Protein AF-A0AA51R8J5-F1 (afdb_monomer_lite)

Foldseek 3Di:
DADADEAEDPDDDDDPVCPPVCVVLVVVVVCLVCVCVVDVGHYFKYKYQQWDDDPDPPDDVPPPDDPVRRVVSSVVSVVVVVVNVWDQDPVHNRMIMHGSVVVVVVVVVVVVVVVVD

Secondary structure (DSSP, 8-state):
-PPPEEEE-------GGGTTTTHHHHHHHHHHHHHHHH-SS-EEEEEE------S-SS--TTTTS-HHHHHHHHHHHHHHHHHTT-EE-SS-TT-EEEEHHHHHHHHHHHHHHHHT-

Radius of gyration: 16.41 Å; chains: 1; bounding box: 41×46×40 Å

Structure (mmCIF, N/CA/C/O backbone):
data_AF-A0AA51R8J5-F1
#
_entry.id   AF-A0AA51R8J5-F1
#
loop_
_atom_site.group_PDB
_atom_site.id
_atom_site.type_symbol
_atom_site.label_atom_id
_atom_site.label_alt_id
_atom_site.label_comp_id
_atom_site.label_asym_id
_atom_site.label_entity_id
_atom_site.label_seq_id
_atom_site.pdbx_PDB_ins_code
_atom_site.Cartn_x
_atom_site.Cartn_y
_atom_site.Cartn_z
_atom_site.occupancy
_atom_site.B_iso_or_equiv
_atom_site.auth_seq_id
_atom_site.auth_comp_id
_atom_site.auth_asym_id
_atom_site.auth_atom_id
_atom_site.pdbx_PDB_model_num
ATOM 1 N N . MET A 1 1 ? -18.768 -6.193 23.169 1.00 44.59 1 MET A N 1
ATOM 2 C CA . MET A 1 1 ? -17.634 -5.602 22.426 1.00 44.59 1 MET A CA 1
ATOM 3 C C . MET A 1 1 ? -17.999 -5.615 20.953 1.00 44.59 1 MET A C 1
ATOM 5 O O . MET A 1 1 ? -18.377 -6.676 20.472 1.00 44.59 1 MET A O 1
ATOM 9 N N . ARG A 1 2 ? -17.979 -4.474 20.251 1.00 56.91 2 ARG A N 1
ATOM 10 C CA . ARG A 1 2 ? -18.066 -4.500 18.782 1.00 56.91 2 ARG A CA 1
ATOM 11 C C . ARG A 1 2 ? -16.739 -5.057 18.272 1.00 56.91 2 ARG A C 1
ATOM 13 O O . ARG A 1 2 ? -15.696 -4.556 18.675 1.00 56.91 2 ARG A O 1
ATOM 20 N N . CYS A 1 3 ? -16.784 -6.118 17.473 1.00 57.75 3 CYS A N 1
ATOM 21 C CA . CYS A 1 3 ? -15.591 -6.642 16.821 1.00 57.75 3 CYS A CA 1
ATOM 22 C C . CYS A 1 3 ? -15.136 -5.615 15.773 1.00 57.75 3 CYS A C 1
ATOM 24 O O . CYS A 1 3 ? -15.963 -5.086 15.025 1.00 57.75 3 CYS A O 1
ATOM 26 N N . GLU A 1 4 ? -13.853 -5.278 15.774 1.00 72.62 4 GLU A N 1
ATOM 27 C CA . GLU A 1 4 ? -13.238 -4.417 14.768 1.00 72.62 4 GLU A CA 1
ATOM 28 C C . GLU A 1 4 ? -12.468 -5.318 13.812 1.00 72.62 4 GLU A C 1
ATOM 30 O O . GLU A 1 4 ? -11.614 -6.095 14.238 1.00 72.62 4 GLU A O 1
ATOM 35 N N . ASN A 1 5 ? -12.798 -5.242 12.529 1.00 80.75 5 ASN A N 1
ATOM 36 C CA . ASN A 1 5 ? -12.163 -6.063 11.512 1.00 80.75 5 ASN A CA 1
ATOM 37 C C . ASN A 1 5 ? -10.925 -5.365 10.949 1.00 80.75 5 ASN A C 1
ATOM 39 O O . ASN A 1 5 ? -10.849 -4.131 10.888 1.00 80.75 5 ASN A O 1
ATOM 43 N N . ILE A 1 6 ? -9.973 -6.185 10.512 1.00 84.50 6 ILE A N 1
ATOM 44 C CA . ILE A 1 6 ? -8.759 -5.761 9.822 1.00 84.50 6 ILE A CA 1
ATOM 45 C C . ILE A 1 6 ? -8.818 -6.316 8.407 1.00 84.50 6 ILE A C 1
ATOM 47 O O . ILE A 1 6 ? -9.120 -7.491 8.211 1.00 84.50 6 ILE A O 1
ATOM 51 N N . TYR A 1 7 ? -8.537 -5.457 7.438 1.00 87.19 7 TYR A N 1
ATOM 52 C CA . TYR A 1 7 ? -8.464 -5.803 6.028 1.00 87.19 7 TYR A CA 1
ATOM 53 C C . TYR A 1 7 ? -7.012 -5.827 5.596 1.00 87.19 7 TYR A C 1
ATOM 55 O O . TYR A 1 7 ? -6.247 -4.960 6.002 1.00 87.19 7 TYR A O 1
ATOM 63 N N . HIS A 1 8 ? -6.628 -6.804 4.782 1.00 88.69 8 HIS A N 1
ATOM 64 C CA . HIS A 1 8 ? -5.305 -6.827 4.175 1.00 88.69 8 HIS A CA 1
ATOM 65 C C . HIS A 1 8 ? -5.426 -6.412 2.711 1.00 88.69 8 HIS A C 1
ATOM 67 O O . HIS A 1 8 ? -6.131 -7.068 1.943 1.00 88.69 8 HIS A O 1
ATOM 73 N N . LEU A 1 9 ? -4.768 -5.316 2.335 1.00 87.25 9 LEU A N 1
ATOM 74 C CA . LEU A 1 9 ? -4.601 -4.949 0.937 1.00 87.25 9 LEU A CA 1
ATOM 75 C C . LEU A 1 9 ? -3.431 -5.760 0.389 1.00 87.25 9 LEU A C 1
ATOM 77 O O . LEU A 1 9 ? -2.278 -5.506 0.736 1.00 87.25 9 LEU A O 1
ATOM 81 N N . ASP A 1 10 ? -3.751 -6.739 -0.449 1.00 86.00 10 ASP A N 1
ATOM 82 C CA . ASP A 1 10 ? -2.765 -7.587 -1.104 1.00 86.00 10 ASP A CA 1
ATOM 83 C C . ASP A 1 10 ? -2.698 -7.300 -2.607 1.00 86.00 10 ASP A C 1
ATOM 85 O O . ASP A 1 10 ? -3.691 -6.902 -3.219 1.00 86.00 10 ASP A O 1
ATOM 89 N N . ARG A 1 11 ? -1.516 -7.511 -3.189 1.00 82.69 11 ARG A N 1
ATOM 90 C CA . ARG A 1 11 ? -1.247 -7.428 -4.632 1.00 82.69 11 ARG A CA 1
ATOM 91 C C . ARG A 1 11 ? -1.762 -6.155 -5.329 1.00 82.69 11 ARG A C 1
ATOM 93 O O . ARG A 1 11 ? -2.397 -6.211 -6.381 1.00 82.69 11 ARG A O 1
ATOM 100 N N . PHE A 1 12 ? -1.460 -4.979 -4.778 1.00 85.44 12 PHE A N 1
ATOM 101 C CA . PHE A 1 12 ? -1.804 -3.704 -5.414 1.00 85.44 12 PHE A CA 1
ATOM 102 C C . PHE A 1 12 ? -0.752 -3.275 -6.451 1.00 85.44 12 PHE A C 1
ATOM 104 O O . PHE A 1 12 ? 0.279 -2.693 -6.108 1.00 85.44 12 PHE A O 1
ATOM 111 N N . PHE A 1 13 ? -1.014 -3.566 -7.729 1.00 86.31 13 PHE A N 1
ATOM 112 C CA . PHE A 1 13 ? -0.131 -3.214 -8.842 1.00 86.31 13 PHE A CA 1
ATOM 113 C C . PHE A 1 13 ? -0.688 -2.037 -9.645 1.00 86.31 13 PHE A C 1
ATOM 115 O O . PHE A 1 13 ? -1.854 -2.021 -10.034 1.00 86.31 13 PHE A O 1
ATOM 122 N N . ILE A 1 14 ? 0.174 -1.064 -9.940 1.00 85.50 14 ILE A N 1
ATOM 123 C CA . ILE A 1 14 ? -0.120 0.017 -10.882 1.00 85.50 14 ILE A CA 1
ATOM 124 C C . ILE A 1 14 ? 0.822 -0.142 -12.068 1.00 85.50 14 ILE A C 1
ATOM 126 O O . ILE A 1 14 ? 2.049 -0.100 -11.897 1.00 85.50 14 ILE A O 1
ATOM 130 N N . TYR A 1 15 ? 0.247 -0.276 -13.259 1.00 86.25 15 TYR A N 1
ATOM 131 C CA . TYR A 1 15 ? 0.989 -0.316 -14.513 1.00 86.25 15 TYR A CA 1
ATOM 132 C C . TYR A 1 15 ? 1.894 0.915 -14.674 1.00 86.25 15 TYR A C 1
ATOM 134 O O . TYR A 1 15 ? 1.461 2.025 -14.338 1.00 86.25 15 TYR A O 1
ATOM 142 N N . PRO A 1 16 ? 3.149 0.748 -15.140 1.00 87.06 16 PRO A N 1
ATOM 143 C CA . PRO A 1 16 ? 4.123 1.834 -15.246 1.00 87.06 16 PRO A CA 1
ATOM 144 C C . PRO A 1 16 ? 3.592 3.103 -15.921 1.00 87.06 16 PRO A C 1
ATOM 146 O O . PRO A 1 16 ? 3.831 4.198 -15.415 1.00 87.06 16 PRO A O 1
ATOM 149 N N . GLU A 1 17 ? 2.819 2.962 -16.994 1.00 91.38 17 GLU A N 1
ATOM 150 C CA . GLU A 1 17 ? 2.228 4.051 -17.775 1.00 91.38 17 GLU A CA 1
ATOM 151 C C . GLU A 1 17 ? 1.210 4.907 -17.003 1.00 91.38 17 GLU A C 1
ATOM 153 O O . GLU A 1 17 ? 0.974 6.055 -17.377 1.00 91.38 17 GLU A O 1
ATOM 158 N N . TYR A 1 18 ? 0.643 4.401 -15.903 1.00 89.00 18 TYR A N 1
ATOM 159 C CA . TYR A 1 18 ? -0.275 5.160 -15.046 1.00 89.00 18 TYR A CA 1
ATOM 160 C C . TYR A 1 18 ? 0.392 5.695 -13.773 1.00 89.00 18 TYR A C 1
ATOM 162 O O . TYR A 1 18 ? -0.243 6.415 -12.997 1.00 89.00 18 TYR A O 1
ATOM 170 N N . ARG A 1 19 ? 1.666 5.378 -13.513 1.00 85.69 19 ARG A N 1
ATOM 171 C CA . ARG A 1 19 ? 2.375 5.883 -12.326 1.00 85.69 19 ARG A CA 1
ATOM 172 C C . ARG A 1 19 ? 2.616 7.389 -12.451 1.00 85.69 19 ARG A C 1
ATOM 174 O O . ARG A 1 19 ? 2.781 7.926 -13.537 1.00 85.69 19 ARG A O 1
ATOM 181 N N . GLY A 1 20 ? 2.593 8.094 -11.320 1.00 82.44 20 GLY A N 1
ATOM 182 C CA . GLY A 1 20 ? 2.740 9.557 -11.288 1.00 82.44 20 GLY A CA 1
ATOM 183 C C . GLY A 1 20 ? 1.482 10.348 -11.678 1.00 82.44 20 GLY A C 1
ATOM 184 O O . GLY A 1 20 ? 1.447 11.553 -11.459 1.00 82.44 20 GLY A O 1
ATOM 185 N N . SER A 1 21 ? 0.420 9.692 -12.159 1.00 86.81 21 SER A N 1
ATOM 186 C CA . SER A 1 21 ? -0.866 10.338 -12.485 1.00 86.81 21 SER A CA 1
ATOM 187 C C . SER A 1 21 ? -1.791 10.559 -11.277 1.00 86.81 21 SER A C 1
ATOM 189 O O . SER A 1 21 ? -2.877 11.116 -11.410 1.00 86.81 21 SER A O 1
ATOM 191 N N . GLY A 1 22 ? -1.396 10.084 -10.090 1.00 84.81 22 GLY A N 1
ATOM 192 C CA . GLY A 1 22 ? -2.234 10.110 -8.887 1.00 84.81 22 GLY A CA 1
ATOM 193 C C . GLY A 1 22 ? -3.272 8.980 -8.796 1.00 84.81 22 GLY A C 1
ATOM 194 O O . GLY A 1 22 ? -4.011 8.930 -7.813 1.00 84.81 22 GLY A O 1
ATOM 195 N N . VAL A 1 23 ? -3.300 8.038 -9.750 1.00 86.12 23 VAL A N 1
ATOM 196 C CA . VAL A 1 23 ? -4.259 6.911 -9.779 1.00 86.12 23 VAL A CA 1
ATOM 197 C C . VAL A 1 23 ? -4.303 6.107 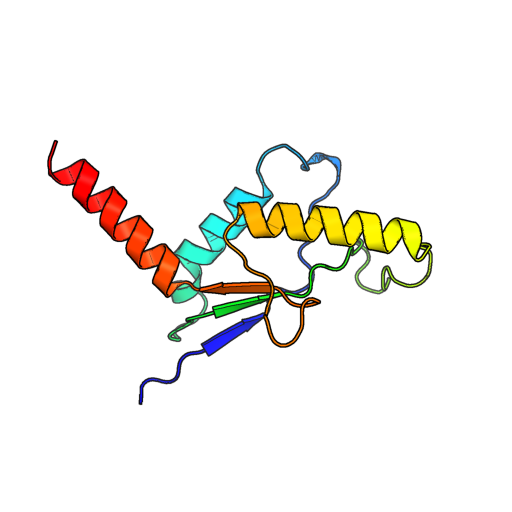-8.474 1.00 86.12 23 VAL A C 1
ATOM 199 O O . VAL A 1 23 ? -5.374 5.726 -8.013 1.00 86.12 23 VAL A O 1
ATOM 202 N N . GLY A 1 24 ? -3.159 5.918 -7.810 1.00 84.25 24 GLY A N 1
ATOM 203 C CA . GLY A 1 24 ? -3.091 5.180 -6.548 1.00 84.25 24 GLY A CA 1
ATOM 204 C C . GLY A 1 24 ? -3.929 5.802 -5.426 1.00 84.25 24 GLY A C 1
ATOM 205 O O . GLY A 1 24 ? -4.606 5.086 -4.692 1.00 84.25 24 GLY A O 1
ATOM 206 N N . ARG A 1 25 ? -3.957 7.140 -5.341 1.00 84.81 25 ARG A N 1
ATOM 207 C CA . ARG A 1 25 ? -4.807 7.858 -4.383 1.00 84.81 25 ARG A CA 1
ATOM 208 C C . ARG A 1 25 ? -6.284 7.692 -4.723 1.00 84.81 25 ARG A C 1
ATOM 210 O O . ARG A 1 25 ? -7.084 7.462 -3.827 1.00 84.81 25 ARG A O 1
ATOM 217 N N . GLN A 1 26 ? -6.634 7.776 -6.005 1.00 85.56 26 GLN A N 1
ATOM 218 C CA . GLN A 1 26 ? -8.018 7.627 -6.460 1.00 85.56 26 GLN A CA 1
ATOM 219 C C . GLN A 1 26 ? -8.576 6.234 -6.149 1.00 85.56 26 GLN A C 1
ATOM 221 O O . GLN A 1 26 ? -9.721 6.118 -5.705 1.00 85.56 26 GLN A O 1
ATOM 226 N N . VAL A 1 27 ? -7.769 5.183 -6.342 1.00 83.94 27 VAL A N 1
ATOM 227 C CA . VAL A 1 27 ? -8.164 3.810 -5.999 1.00 83.94 27 VAL A CA 1
ATOM 228 C C . VAL A 1 27 ? -8.385 3.675 -4.495 1.00 83.94 27 VAL A C 1
ATOM 230 O O . VAL A 1 27 ? -9.436 3.179 -4.092 1.00 83.94 27 VAL A O 1
ATOM 233 N N . LEU A 1 28 ? -7.457 4.165 -3.666 1.00 80.12 28 LEU A N 1
ATOM 234 C CA . LEU A 1 28 ? -7.615 4.084 -2.214 1.00 80.12 28 LEU A CA 1
ATOM 235 C C . LEU A 1 28 ? -8.819 4.898 -1.719 1.00 80.12 28 LEU A C 1
ATOM 237 O O . LEU A 1 28 ? -9.627 4.369 -0.965 1.00 80.12 28 LEU A O 1
ATOM 241 N N . ASP A 1 29 ? -9.003 6.133 -2.194 1.00 80.94 29 ASP A N 1
ATOM 242 C CA . ASP A 1 29 ? -10.157 6.969 -1.837 1.00 80.94 29 ASP A CA 1
ATOM 243 C C . ASP A 1 29 ? -11.481 6.278 -2.204 1.00 80.94 29 ASP A C 1
ATOM 245 O O . ASP A 1 29 ? -12.476 6.385 -1.481 1.00 80.94 29 ASP A O 1
ATOM 249 N N . THR A 1 30 ? -11.511 5.578 -3.342 1.00 81.31 30 THR A N 1
ATOM 250 C CA . THR A 1 30 ? -12.671 4.788 -3.769 1.00 81.31 30 THR A CA 1
ATOM 251 C C . THR A 1 30 ? -12.876 3.601 -2.841 1.00 81.31 30 THR A C 1
ATOM 253 O O . THR A 1 30 ? -13.997 3.365 -2.399 1.00 81.31 30 THR A O 1
ATOM 256 N N . PHE A 1 31 ? -11.811 2.883 -2.497 1.00 78.12 31 PHE A N 1
ATOM 257 C CA . PHE A 1 31 ? -11.877 1.760 -1.573 1.00 78.12 31 PHE A CA 1
ATOM 258 C C . PHE A 1 31 ? -12.393 2.201 -0.198 1.00 78.12 31 PHE A C 1
ATOM 260 O O . PHE A 1 31 ? -13.374 1.651 0.286 1.00 78.12 31 PHE A O 1
ATOM 267 N N . GLU A 1 32 ? -11.839 3.268 0.379 1.00 75.62 32 GLU A N 1
ATOM 268 C CA . GLU A 1 32 ? -12.277 3.832 1.661 1.00 75.62 32 GLU A CA 1
ATOM 269 C C . GLU A 1 32 ? -13.752 4.245 1.671 1.00 75.62 32 GLU A C 1
ATOM 271 O O . GLU A 1 32 ? -14.444 4.045 2.664 1.00 75.62 32 GLU A O 1
ATOM 276 N N . LYS A 1 33 ? -14.246 4.862 0.590 1.00 75.81 33 LYS A N 1
ATOM 277 C CA . LYS A 1 33 ? -15.643 5.326 0.509 1.00 75.81 33 LYS A CA 1
ATOM 278 C C . LYS A 1 33 ? -16.641 4.186 0.353 1.00 75.81 33 LYS A C 1
ATOM 280 O O . LYS A 1 33 ? -17.812 4.375 0.665 1.00 75.81 33 LYS A O 1
ATOM 285 N N . ASN A 1 34 ? -16.196 3.048 -0.171 1.00 74.81 34 ASN A N 1
ATOM 286 C CA . ASN A 1 34 ? -17.075 1.950 -0.554 1.00 74.81 34 ASN A CA 1
ATOM 287 C C . ASN A 1 34 ? -16.826 0.668 0.257 1.00 74.81 34 ASN A C 1
ATOM 289 O O . ASN A 1 34 ? -17.574 -0.289 0.087 1.00 74.81 34 ASN A O 1
ATOM 293 N N . ILE A 1 35 ? -15.835 0.631 1.156 1.00 72.88 35 ILE A N 1
ATOM 294 C CA . ILE A 1 35 ? -15.514 -0.557 1.966 1.00 72.88 35 ILE A CA 1
ATOM 295 C C . ILE A 1 35 ? -16.735 -1.069 2.739 1.00 72.88 35 ILE A C 1
ATOM 297 O O . ILE A 1 35 ? -17.012 -2.265 2.708 1.00 72.88 35 ILE A O 1
ATOM 301 N N . ASP A 1 36 ? -17.524 -0.161 3.316 1.00 67.31 36 ASP A N 1
ATOM 302 C CA . ASP A 1 36 ? -18.749 -0.493 4.054 1.00 67.31 36 ASP A CA 1
ATOM 303 C C . ASP A 1 36 ? -19.852 -1.070 3.145 1.00 67.31 36 ASP A C 1
ATOM 305 O O . ASP A 1 36 ? -20.735 -1.790 3.609 1.00 67.31 36 ASP A O 1
ATOM 309 N N . LEU A 1 37 ? -19.816 -0.766 1.840 1.00 68.25 37 LEU A N 1
ATOM 310 C CA . LEU A 1 37 ? -20.744 -1.321 0.847 1.00 68.25 37 LEU A CA 1
ATOM 311 C C . LEU A 1 37 ? -20.311 -2.714 0.388 1.00 68.25 37 LEU A C 1
ATOM 313 O O . LEU A 1 37 ? -21.155 -3.574 0.147 1.00 68.25 37 LEU A O 1
ATOM 317 N N . PHE A 1 38 ? -19.002 -2.939 0.257 1.00 64.75 38 PHE A N 1
ATOM 318 C CA . PHE A 1 38 ? -18.452 -4.241 -0.123 1.00 64.75 38 PHE A CA 1
ATOM 319 C C . PHE A 1 38 ? -18.509 -5.241 1.023 1.00 64.75 38 PHE A C 1
ATOM 321 O O . PHE A 1 38 ? -18.591 -6.450 0.801 1.00 64.75 38 PHE A O 1
ATOM 328 N N . VAL A 1 39 ? -18.463 -4.736 2.252 1.00 62.44 39 VAL A N 1
ATOM 329 C CA . VAL A 1 39 ? -18.356 -5.557 3.437 1.00 62.44 39 VAL A CA 1
ATOM 330 C C . VAL A 1 39 ? -19.264 -4.989 4.507 1.00 62.44 39 VAL A C 1
ATOM 332 O O . VAL A 1 39 ? -19.001 -3.936 5.073 1.00 62.44 39 VAL A O 1
ATOM 335 N N . ASN A 1 40 ? -20.315 -5.734 4.841 1.00 63.19 40 ASN A N 1
ATOM 336 C CA . ASN A 1 40 ? -21.253 -5.374 5.902 1.00 63.19 40 ASN A CA 1
ATOM 337 C C . ASN A 1 40 ? -20.634 -5.619 7.299 1.00 63.19 40 ASN A C 1
ATOM 339 O O . ASN A 1 40 ? -21.153 -6.388 8.106 1.00 63.19 40 ASN A O 1
ATOM 343 N N . ASN A 1 41 ? -19.457 -5.042 7.545 1.00 65.06 41 ASN A N 1
ATOM 344 C CA . ASN A 1 41 ? -18.609 -5.264 8.708 1.00 65.06 41 ASN A CA 1
ATOM 345 C C . ASN A 1 41 ? -17.919 -3.964 9.121 1.00 65.06 41 ASN A C 1
ATOM 347 O O . ASN A 1 41 ? -17.459 -3.190 8.295 1.00 65.06 41 ASN A O 1
ATOM 351 N N . ASN A 1 42 ? -17.760 -3.777 10.429 1.00 74.25 42 ASN A N 1
ATOM 352 C CA . ASN A 1 42 ? -17.039 -2.642 10.999 1.00 74.25 42 ASN A CA 1
ATOM 353 C C . ASN A 1 42 ? -15.519 -2.812 10.799 1.00 74.25 42 ASN A C 1
ATOM 355 O O . ASN A 1 42 ? -14.873 -3.494 11.601 1.00 74.25 42 ASN A O 1
ATOM 359 N N . VAL A 1 43 ? -14.959 -2.252 9.723 1.00 78.50 43 VAL A N 1
ATOM 360 C CA . VAL A 1 43 ? -13.515 -2.284 9.432 1.00 78.50 43 VAL A CA 1
ATOM 361 C C . VAL A 1 43 ? -12.834 -1.087 10.081 1.00 78.50 43 VAL A C 1
ATOM 363 O O . VAL A 1 43 ? -13.194 0.058 9.824 1.00 78.50 43 VAL A O 1
ATOM 366 N N . ARG A 1 44 ? -11.826 -1.344 10.918 1.00 85.00 44 ARG A N 1
ATOM 367 C CA . ARG A 1 44 ? -11.031 -0.278 11.544 1.00 85.00 44 ARG A CA 1
ATOM 368 C C . ARG A 1 44 ? -9.698 -0.063 10.851 1.00 85.00 44 ARG A C 1
ATOM 370 O O . ARG A 1 44 ? -9.266 1.076 10.710 1.00 85.00 44 ARG A O 1
ATOM 377 N N . TYR A 1 45 ? -9.044 -1.147 10.453 1.00 87.12 45 TYR A N 1
ATOM 378 C CA . TYR A 1 45 ? -7.679 -1.096 9.950 1.00 87.12 45 TYR A CA 1
ATOM 379 C C . TYR A 1 45 ? -7.574 -1.699 8.558 1.00 87.12 45 TYR A C 1
ATOM 381 O O . TYR A 1 45 ? -8.154 -2.752 8.294 1.00 87.12 45 TYR A O 1
ATOM 389 N N . ILE A 1 46 ? -6.764 -1.070 7.711 1.00 88.88 46 ILE A N 1
ATOM 390 C CA . ILE A 1 46 ? -6.242 -1.679 6.486 1.00 88.88 46 ILE A CA 1
ATOM 391 C C . ILE A 1 46 ? -4.749 -1.904 6.699 1.00 88.88 46 ILE A C 1
ATOM 393 O O . ILE A 1 46 ? -4.018 -0.945 6.906 1.00 88.88 46 ILE A O 1
ATOM 397 N N . GLY A 1 47 ? -4.298 -3.152 6.690 1.00 92.12 47 GLY A N 1
ATOM 398 C CA . GLY A 1 47 ? -2.891 -3.536 6.719 1.00 92.12 47 GLY A CA 1
ATOM 399 C C . GLY A 1 47 ? -2.373 -3.872 5.324 1.00 92.12 47 GLY A C 1
ATOM 400 O O . GLY A 1 47 ? -3.143 -4.304 4.469 1.00 92.12 47 GLY A O 1
ATOM 401 N N . LEU A 1 48 ? -1.074 -3.692 5.101 1.00 93.81 48 LEU A N 1
ATOM 402 C CA . LEU A 1 48 ? -0.394 -4.154 3.892 1.00 93.81 48 LEU A CA 1
ATOM 403 C C . LEU A 1 48 ? 1.075 -4.476 4.151 1.00 93.81 48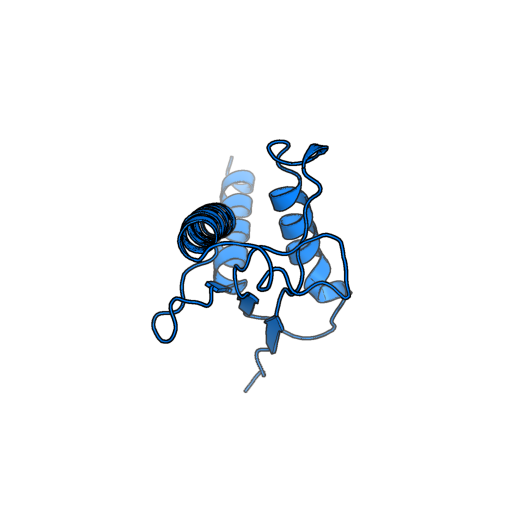 LEU A C 1
ATOM 405 O O . LEU A 1 48 ? 1.686 -3.971 5.099 1.00 93.81 48 LEU A O 1
ATOM 409 N N . PHE A 1 49 ? 1.636 -5.276 3.253 1.00 93.25 49 PHE A N 1
ATOM 410 C CA . PHE A 1 49 ? 3.062 -5.543 3.134 1.00 93.25 49 PHE A CA 1
ATOM 411 C C . PHE A 1 49 ? 3.573 -4.852 1.852 1.00 93.25 49 PHE A C 1
ATOM 413 O O . PHE A 1 49 ? 3.169 -5.244 0.758 1.00 93.25 49 PHE A O 1
ATOM 420 N N . PRO A 1 50 ? 4.387 -3.780 1.944 1.00 90.69 50 PRO A N 1
ATOM 421 C CA . PRO A 1 50 ? 4.772 -2.953 0.807 1.00 90.69 50 PRO A CA 1
ATOM 422 C C . PRO A 1 50 ? 5.932 -3.587 0.028 1.00 90.69 50 PRO A C 1
ATOM 424 O O . PRO A 1 50 ? 7.029 -3.028 -0.018 1.00 90.69 50 PRO A O 1
ATOM 427 N N . ASP A 1 51 ? 5.687 -4.749 -0.573 1.00 87.94 51 ASP A N 1
ATOM 428 C CA . ASP A 1 51 ? 6.649 -5.422 -1.449 1.00 87.94 51 ASP A CA 1
ATOM 429 C C . ASP A 1 51 ? 6.409 -5.052 -2.914 1.00 87.94 51 ASP A C 1
ATOM 431 O O . ASP A 1 51 ? 5.252 -4.906 -3.327 1.00 87.94 51 ASP A O 1
ATOM 435 N N . PRO A 1 52 ? 7.468 -4.878 -3.728 1.00 86.44 52 PRO A N 1
ATOM 436 C CA . PRO A 1 52 ? 7.294 -4.769 -5.164 1.00 86.44 52 PRO A CA 1
ATOM 437 C C . PRO A 1 52 ? 6.657 -6.050 -5.679 1.00 86.44 52 PRO A C 1
ATOM 439 O O . PRO A 1 52 ? 7.049 -7.139 -5.290 1.00 86.44 52 PRO A O 1
ATOM 442 N N . ILE A 1 53 ? 5.697 -5.913 -6.580 1.00 84.75 53 ILE A N 1
ATOM 443 C CA . ILE A 1 53 ? 5.059 -7.030 -7.273 1.00 84.75 53 ILE A CA 1
ATOM 444 C C . ILE A 1 53 ? 5.095 -6.767 -8.773 1.00 84.75 53 ILE A C 1
ATOM 446 O O . ILE A 1 53 ? 5.321 -5.633 -9.215 1.00 84.75 53 ILE A O 1
ATOM 450 N N . THR A 1 54 ? 4.849 -7.814 -9.548 1.00 79.94 54 THR A N 1
ATOM 451 C CA . THR A 1 54 ? 4.679 -7.711 -10.997 1.00 79.94 54 THR A CA 1
ATOM 452 C C . THR A 1 54 ? 3.214 -7.925 -11.371 1.00 79.94 54 THR A C 1
ATOM 454 O O . THR A 1 54 ? 2.390 -8.244 -10.514 1.00 79.94 54 THR A O 1
ATOM 457 N N . GLU A 1 55 ? 2.875 -7.701 -12.638 1.00 77.81 55 GLU A N 1
ATOM 458 C CA . GLU A 1 55 ? 1.543 -8.039 -13.154 1.00 77.81 55 GLU A CA 1
ATOM 459 C C . GLU A 1 55 ? 1.316 -9.552 -13.282 1.00 77.81 55 GLU A C 1
ATOM 461 O O . GLU A 1 55 ? 0.174 -9.997 -13.388 1.00 77.81 55 GLU A O 1
ATOM 466 N N . ASP A 1 56 ? 2.392 -10.339 -13.272 1.00 79.50 56 ASP A N 1
ATOM 467 C CA . ASP A 1 56 ? 2.318 -11.785 -13.365 1.00 79.50 56 ASP A CA 1
ATOM 468 C C . ASP A 1 56 ? 1.879 -12.364 -12.011 1.00 79.50 56 ASP A C 1
ATOM 470 O O . ASP A 1 56 ? 2.494 -12.147 -10.966 1.00 79.50 56 ASP A O 1
ATOM 474 N N . LEU A 1 57 ? 0.750 -13.074 -12.040 1.00 70.44 57 LEU A N 1
ATOM 475 C CA . LEU A 1 57 ? 0.094 -13.641 -10.865 1.00 70.44 57 LEU A CA 1
ATOM 476 C C . LEU A 1 57 ? 0.820 -14.869 -10.309 1.00 70.44 57 LEU A C 1
ATOM 478 O O . LEU A 1 57 ? 0.629 -15.180 -9.125 1.00 70.44 57 LEU A O 1
ATOM 482 N N . GLU A 1 58 ? 1.596 -15.555 -11.151 1.00 70.00 58 GLU A N 1
ATOM 483 C CA . GLU A 1 58 ? 2.404 -16.725 -10.799 1.00 70.00 58 GLU A CA 1
ATOM 484 C C . GLU A 1 58 ? 3.852 -16.342 -10.475 1.00 70.00 58 GLU A C 1
ATOM 486 O O . GLU A 1 58 ? 4.557 -17.106 -9.816 1.00 70.00 58 GLU A O 1
ATOM 491 N N . TYR A 1 59 ? 4.279 -15.142 -10.878 1.00 61.16 59 TYR A N 1
ATOM 492 C CA . TYR A 1 59 ? 5.609 -14.624 -10.594 1.00 61.16 59 TYR A CA 1
ATOM 493 C C . TYR A 1 59 ? 5.676 -13.942 -9.228 1.00 61.16 59 TYR A C 1
ATOM 495 O O . TYR A 1 59 ? 5.223 -12.808 -9.038 1.00 61.16 59 TYR A O 1
ATOM 503 N N . ASP A 1 60 ? 6.314 -14.620 -8.278 1.00 59.19 60 ASP A N 1
ATOM 504 C CA . ASP A 1 60 ? 6.775 -13.965 -7.064 1.00 59.19 60 ASP A CA 1
ATOM 505 C C . ASP A 1 60 ? 7.976 -13.080 -7.433 1.00 59.19 60 ASP A C 1
ATOM 507 O O . ASP A 1 60 ? 9.023 -13.556 -7.878 1.00 59.19 60 ASP A O 1
ATOM 511 N N . SER A 1 61 ? 7.822 -11.765 -7.281 1.00 56.25 61 SER A N 1
ATOM 512 C CA . SER A 1 61 ? 8.816 -10.737 -7.641 1.00 56.25 61 SER A CA 1
ATOM 513 C C . SER A 1 61 ? 10.176 -10.912 -6.948 1.00 56.25 61 SER A C 1
ATOM 515 O O . SER A 1 61 ? 11.140 -10.213 -7.272 1.00 56.25 61 SER A O 1
ATOM 517 N N . MET A 1 62 ? 10.247 -11.845 -5.999 1.00 55.75 62 MET A N 1
ATOM 518 C CA . MET A 1 62 ? 11.413 -12.228 -5.222 1.00 55.75 62 MET A CA 1
ATOM 519 C C . MET A 1 62 ? 12.533 -12.895 -6.036 1.00 55.75 62 MET A C 1
ATOM 521 O O . MET A 1 62 ? 13.669 -12.876 -5.568 1.00 55.75 62 MET A O 1
ATOM 525 N N . GLU A 1 63 ? 12.272 -13.487 -7.211 1.00 59.66 63 GLU A N 1
ATOM 526 C CA . GLU A 1 63 ? 13.275 -14.367 -7.846 1.00 59.66 63 GLU A CA 1
ATOM 527 C C . GLU A 1 63 ? 14.344 -13.666 -8.703 1.00 59.66 63 GLU A C 1
ATOM 529 O O . GLU A 1 63 ? 15.458 -14.178 -8.809 1.00 59.66 63 GLU A O 1
ATOM 534 N N . SER A 1 64 ? 14.057 -12.508 -9.310 1.00 66.94 64 SER A N 1
ATOM 535 C CA . SER A 1 64 ? 15.002 -11.838 -10.230 1.00 66.94 64 SER A CA 1
ATOM 536 C C . SER A 1 64 ? 15.620 -10.543 -9.709 1.00 66.94 64 SER A C 1
ATOM 538 O O . SER A 1 64 ? 16.613 -10.083 -10.273 1.00 66.94 64 SER A O 1
ATOM 540 N N . MET A 1 65 ? 15.057 -9.945 -8.657 1.00 80.38 65 MET A N 1
ATOM 541 C CA . MET A 1 65 ? 15.501 -8.650 -8.144 1.00 80.38 65 MET A CA 1
ATOM 542 C C . MET A 1 65 ? 16.623 -8.826 -7.120 1.00 80.38 65 MET A C 1
ATOM 544 O O . MET A 1 65 ? 16.507 -9.615 -6.180 1.00 80.38 65 MET A O 1
ATOM 548 N N . SER A 1 66 ? 17.704 -8.058 -7.255 1.00 87.25 66 SER A N 1
ATOM 549 C CA . SER A 1 66 ? 18.737 -8.035 -6.220 1.00 87.25 66 SER A CA 1
ATOM 550 C C . SER A 1 66 ? 18.183 -7.459 -4.911 1.00 87.25 66 SER A C 1
ATOM 552 O O . SER A 1 66 ? 17.231 -6.674 -4.888 1.00 87.25 66 SER A O 1
ATOM 554 N N . LYS A 1 67 ? 18.815 -7.805 -3.786 1.00 87.62 67 LYS A N 1
ATOM 555 C CA . LYS A 1 67 ? 18.426 -7.270 -2.474 1.00 87.62 67 LYS A CA 1
ATOM 556 C C . LYS A 1 67 ? 18.432 -5.735 -2.449 1.00 87.62 67 LYS A C 1
ATOM 558 O O . LYS A 1 67 ? 17.534 -5.129 -1.878 1.00 87.62 67 LYS A O 1
ATOM 563 N N . GLU A 1 68 ? 19.428 -5.119 -3.077 1.00 90.69 68 GLU A N 1
ATOM 564 C CA . GLU A 1 68 ? 19.594 -3.662 -3.114 1.00 90.69 68 GLU A CA 1
ATOM 565 C C . GLU A 1 68 ? 18.475 -2.978 -3.904 1.00 90.69 68 GLU A C 1
ATOM 567 O O . GLU A 1 68 ? 17.892 -1.999 -3.435 1.00 90.69 68 GLU A O 1
ATOM 572 N N . GLU A 1 69 ? 18.120 -3.520 -5.069 1.00 89.19 69 GLU A N 1
ATOM 573 C CA . GLU A 1 69 ? 16.986 -3.031 -5.859 1.00 89.19 69 GLU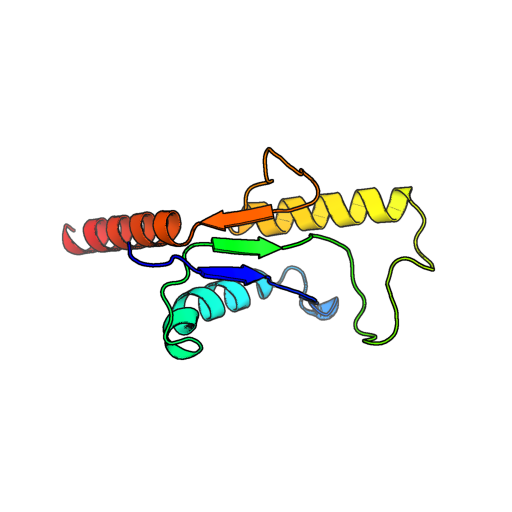 A CA 1
ATOM 574 C C . GLU A 1 69 ? 15.667 -3.177 -5.096 1.00 89.19 69 GLU A C 1
ATOM 576 O O . GLU A 1 69 ? 14.847 -2.254 -5.092 1.00 89.19 69 GLU A O 1
ATOM 581 N N . ARG A 1 70 ? 15.491 -4.297 -4.383 1.00 87.88 70 ARG A N 1
ATOM 582 C CA . ARG A 1 70 ? 14.308 -4.537 -3.554 1.00 87.88 70 ARG A CA 1
ATOM 583 C C . ARG A 1 70 ? 14.206 -3.537 -2.415 1.00 87.88 70 ARG A C 1
ATOM 585 O O . ARG A 1 70 ? 13.144 -2.952 -2.226 1.00 87.88 70 ARG A O 1
ATOM 592 N N . ASP A 1 71 ? 15.295 -3.283 -1.698 1.00 90.88 71 ASP A N 1
ATOM 593 C CA . ASP A 1 71 ? 15.315 -2.318 -0.596 1.00 90.88 71 ASP A CA 1
ATOM 594 C C . ASP A 1 71 ? 14.953 -0.899 -1.086 1.00 90.88 71 ASP A C 1
ATOM 596 O O . ASP A 1 71 ? 14.204 -0.174 -0.420 1.00 90.88 71 ASP A O 1
ATOM 600 N N . ILE A 1 72 ? 15.410 -0.514 -2.285 1.00 91.75 72 ILE A N 1
ATOM 601 C CA . ILE A 1 72 ? 15.032 0.753 -2.933 1.00 91.75 72 ILE A CA 1
ATOM 602 C C . ILE A 1 72 ? 13.536 0.769 -3.280 1.00 91.75 72 ILE A C 1
ATOM 604 O O . ILE A 1 72 ? 12.842 1.746 -2.980 1.00 91.75 72 ILE A O 1
ATOM 608 N N . ALA A 1 73 ? 13.021 -0.300 -3.888 1.00 89.81 73 ALA A N 1
ATOM 609 C CA . ALA A 1 73 ? 11.617 -0.399 -4.274 1.00 89.81 73 ALA A CA 1
ATOM 610 C C . ALA A 1 73 ? 10.679 -0.365 -3.056 1.00 89.81 73 ALA A C 1
ATOM 612 O O . ALA A 1 73 ? 9.730 0.422 -3.033 1.00 89.81 73 ALA A O 1
ATOM 613 N N . VAL A 1 74 ? 10.988 -1.136 -2.009 1.00 92.38 74 VAL A N 1
ATOM 614 C CA . VAL A 1 74 ? 10.255 -1.142 -0.733 1.00 92.38 74 VAL A CA 1
ATOM 615 C C . VAL A 1 74 ? 10.257 0.253 -0.110 1.00 92.38 74 VAL A C 1
ATOM 617 O O . VAL A 1 74 ? 9.218 0.729 0.348 1.00 92.38 74 VAL A O 1
ATOM 620 N N . LYS A 1 75 ? 11.389 0.970 -0.135 1.00 94.00 75 LYS A N 1
ATOM 621 C CA . LYS A 1 75 ? 11.461 2.353 0.360 1.00 94.00 75 LYS A CA 1
ATOM 622 C C . LYS A 1 75 ? 10.526 3.292 -0.411 1.00 94.00 75 LYS A C 1
ATOM 624 O O . LYS A 1 75 ? 9.839 4.105 0.210 1.00 94.00 75 LYS A O 1
ATOM 629 N N . HIS A 1 76 ? 10.468 3.185 -1.739 1.00 91.06 76 HIS A N 1
ATOM 630 C CA . HIS A 1 76 ? 9.539 3.977 -2.551 1.00 91.06 76 HIS A CA 1
ATOM 631 C C . HIS A 1 76 ? 8.076 3.629 -2.263 1.00 91.06 76 HIS A C 1
ATOM 633 O O . HIS A 1 76 ? 7.256 4.536 -2.117 1.00 91.06 76 HIS 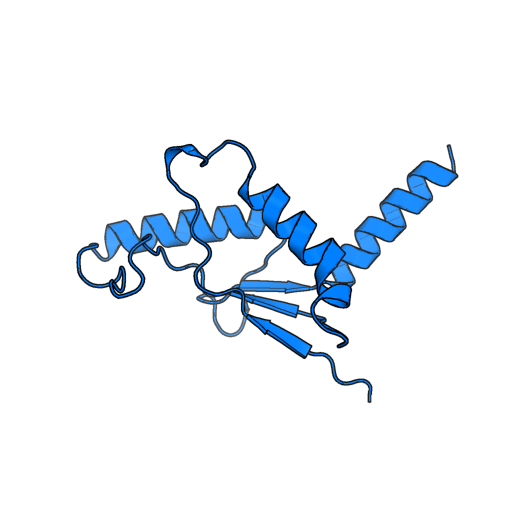A O 1
ATOM 639 N N . LEU A 1 77 ? 7.752 2.343 -2.112 1.00 91.69 77 LEU A N 1
ATOM 640 C CA . LEU A 1 77 ? 6.406 1.890 -1.757 1.00 91.69 77 LEU A CA 1
ATOM 641 C C . LEU A 1 77 ? 5.984 2.407 -0.381 1.00 91.69 77 LEU A C 1
ATOM 643 O O . LEU A 1 77 ? 4.900 2.967 -0.245 1.00 91.69 77 LEU A O 1
ATOM 647 N N . LYS A 1 78 ? 6.857 2.315 0.625 1.00 94.81 78 LYS A N 1
ATOM 648 C CA . LYS A 1 78 ? 6.607 2.880 1.958 1.00 94.81 78 LYS A CA 1
ATOM 649 C C . LYS A 1 78 ? 6.360 4.384 1.918 1.00 94.81 78 LYS A C 1
ATOM 651 O O . LYS A 1 78 ? 5.465 4.869 2.608 1.00 94.81 78 LYS A O 1
ATOM 656 N N . HIS A 1 79 ? 7.111 5.125 1.103 1.00 92.94 79 HIS A N 1
ATOM 657 C CA . HIS A 1 79 ? 6.886 6.559 0.922 1.00 92.94 79 HIS A CA 1
ATOM 658 C C . HIS A 1 79 ? 5.531 6.840 0.258 1.00 92.94 79 HIS A C 1
ATOM 660 O O . HIS A 1 79 ? 4.772 7.688 0.728 1.00 92.94 79 HIS A O 1
ATOM 666 N N . PHE A 1 80 ? 5.194 6.082 -0.787 1.00 89.56 80 PHE A N 1
ATOM 667 C CA . PHE A 1 80 ? 3.901 6.163 -1.456 1.00 89.56 80 PHE A CA 1
ATOM 668 C C . PHE A 1 80 ? 2.742 5.882 -0.488 1.00 89.56 80 PHE A C 1
ATOM 670 O O . PHE A 1 80 ? 1.867 6.730 -0.340 1.00 89.56 80 PHE A O 1
ATOM 677 N N . TYR A 1 81 ? 2.753 4.768 0.243 1.00 91.44 81 TYR A N 1
ATOM 678 C CA . TYR A 1 81 ? 1.689 4.454 1.201 1.00 91.44 81 TYR A CA 1
ATOM 679 C C . TYR A 1 81 ? 1.642 5.436 2.377 1.00 91.44 81 TYR A C 1
ATOM 681 O O . TYR A 1 81 ? 0.554 5.809 2.814 1.00 91.44 81 TYR A O 1
ATOM 689 N N . SER A 1 82 ? 2.789 5.946 2.834 1.00 92.62 82 SER A N 1
ATOM 690 C CA . SER A 1 82 ? 2.828 7.035 3.823 1.00 92.62 82 SER A CA 1
ATOM 691 C C . SER A 1 82 ? 2.106 8.289 3.325 1.00 92.62 82 SER A C 1
ATOM 693 O O . SER A 1 82 ? 1.371 8.915 4.085 1.00 92.62 82 SER A O 1
ATOM 695 N N . SER A 1 83 ? 2.237 8.634 2.036 1.00 87.19 83 SER A N 1
ATOM 696 C CA . SER A 1 83 ? 1.502 9.764 1.435 1.00 87.19 83 SER A CA 1
ATOM 697 C C . SER A 1 83 ? -0.020 9.556 1.400 1.00 87.19 83 SER A C 1
ATOM 699 O O . SER A 1 83 ? -0.786 10.513 1.279 1.00 87.19 83 SER A O 1
ATOM 701 N N . LEU A 1 84 ? -0.461 8.304 1.541 1.00 85.38 84 LEU A N 1
ATOM 702 C CA . LEU A 1 84 ? -1.858 7.903 1.654 1.00 85.38 84 LEU A CA 1
ATOM 703 C C . LEU A 1 84 ? -2.328 7.767 3.115 1.00 85.38 84 LEU A C 1
ATOM 705 O O . LEU A 1 84 ? -3.472 7.400 3.357 1.00 85.38 84 LEU A O 1
ATOM 709 N N . GLY A 1 85 ? -1.468 8.074 4.091 1.00 88.44 85 GLY A N 1
ATOM 710 C CA . GLY A 1 85 ? -1.790 8.033 5.520 1.00 88.44 85 GLY A CA 1
ATOM 711 C C . GLY A 1 85 ? -1.460 6.715 6.221 1.00 88.44 85 GLY A C 1
ATOM 712 O O . GLY A 1 85 ? -1.730 6.591 7.416 1.00 88.44 85 GLY A O 1
ATOM 713 N N . PHE A 1 86 ? -0.869 5.739 5.525 1.00 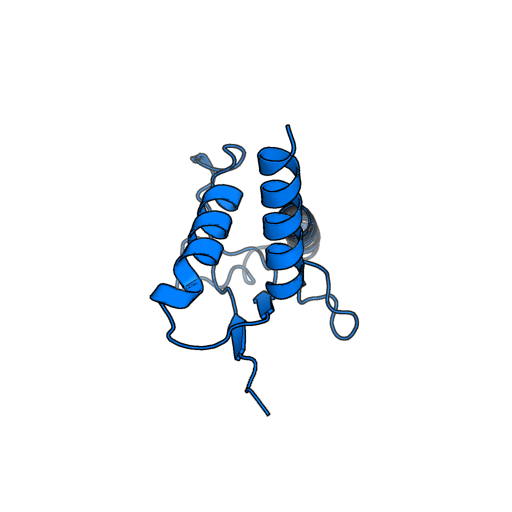92.75 86 PHE A N 1
ATOM 714 C CA . PHE A 1 86 ? -0.389 4.521 6.175 1.00 92.75 86 PHE A CA 1
ATOM 715 C C . PHE A 1 86 ? 0.816 4.819 7.070 1.00 92.75 86 PHE A C 1
ATOM 717 O O . PHE A 1 86 ? 1.654 5.666 6.765 1.00 92.75 86 PHE A O 1
ATOM 724 N N . VAL A 1 87 ? 0.943 4.063 8.154 1.00 95.06 87 VAL A N 1
ATOM 725 C CA . VAL A 1 87 ? 2.043 4.165 9.113 1.00 95.06 87 VAL A CA 1
ATOM 726 C C . VAL A 1 87 ? 2.685 2.794 9.288 1.00 95.06 87 VAL A C 1
ATOM 728 O O . VAL A 1 87 ? 1.995 1.776 9.306 1.00 95.06 87 VAL A O 1
ATOM 731 N N . GLU A 1 88 ? 4.009 2.750 9.428 1.00 96.38 88 GLU A N 1
ATOM 732 C CA . GLU A 1 88 ? 4.718 1.507 9.748 1.00 96.38 88 GLU A CA 1
ATOM 733 C C . GLU A 1 88 ? 4.282 0.951 11.113 1.00 96.38 88 GLU A C 1
ATOM 735 O O . GLU A 1 88 ? 4.120 1.685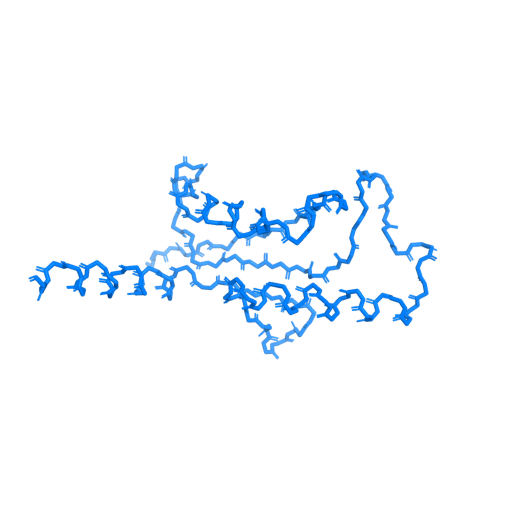 12.096 1.00 96.38 88 GLU A O 1
ATOM 740 N N . MET A 1 89 ? 4.101 -0.368 11.195 1.00 94.19 89 MET A N 1
ATOM 741 C CA . MET A 1 89 ? 3.797 -1.019 12.465 1.00 94.19 89 MET A CA 1
ATOM 742 C C . MET A 1 89 ? 5.031 -1.021 13.371 1.00 94.19 89 MET A C 1
ATOM 744 O O . MET A 1 89 ? 6.115 -1.448 12.983 1.00 94.19 89 MET A O 1
ATOM 748 N N . LYS A 1 90 ? 4.850 -0.627 14.636 1.00 92.06 90 LYS A N 1
ATOM 749 C CA . LYS A 1 90 ? 5.940 -0.611 15.630 1.00 92.06 90 LYS A CA 1
ATOM 750 C C . LYS A 1 90 ? 6.492 -2.004 15.940 1.00 92.06 90 LYS A C 1
ATOM 752 O O . LYS A 1 90 ? 7.657 -2.137 16.288 1.00 92.06 90 LYS A O 1
ATOM 757 N N . THR A 1 91 ? 5.643 -3.025 15.859 1.00 92.75 91 THR A N 1
ATOM 758 C CA . THR A 1 91 ? 5.994 -4.422 16.150 1.00 92.75 91 THR A CA 1
ATOM 759 C C . THR A 1 91 ? 6.639 -5.128 14.962 1.00 92.75 91 THR A C 1
ATOM 761 O O . THR A 1 91 ? 7.375 -6.089 15.164 1.00 92.75 91 THR A O 1
ATOM 764 N N . ASN A 1 92 ? 6.371 -4.671 13.735 1.00 92.38 92 ASN A N 1
ATOM 765 C CA . ASN A 1 92 ? 6.944 -5.221 12.515 1.00 92.38 92 ASN A CA 1
ATOM 766 C C . ASN A 1 92 ? 6.987 -4.145 11.423 1.00 92.38 92 ASN A C 1
ATOM 768 O O . ASN A 1 92 ? 6.004 -3.930 10.717 1.00 92.38 92 ASN A O 1
ATOM 772 N N . SER A 1 93 ? 8.138 -3.499 11.255 1.00 91.00 93 SER A N 1
ATOM 773 C CA . SER A 1 93 ? 8.329 -2.419 10.278 1.00 91.00 93 SER A CA 1
ATOM 774 C C . SER A 1 93 ? 8.203 -2.870 8.821 1.00 91.00 93 SER A C 1
ATOM 776 O O . SER A 1 93 ? 8.169 -2.031 7.922 1.00 91.00 93 SER A O 1
ATOM 778 N N . ASN A 1 94 ? 8.113 -4.175 8.553 1.00 91.69 94 ASN A N 1
ATOM 779 C CA . ASN A 1 94 ? 7.813 -4.661 7.212 1.00 91.69 94 ASN A CA 1
ATOM 780 C C . ASN A 1 94 ? 6.330 -4.513 6.858 1.00 91.69 94 ASN A C 1
ATOM 782 O O . ASN A 1 94 ? 5.984 -4.623 5.693 1.00 91.69 94 ASN A O 1
ATOM 786 N N . TYR A 1 95 ? 5.457 -4.255 7.830 1.00 95.00 95 TYR A N 1
ATOM 787 C CA . TYR A 1 95 ? 4.040 -4.011 7.593 1.00 95.00 95 TYR A CA 1
ATOM 788 C C . TYR A 1 95 ? 3.696 -2.547 7.825 1.00 95.00 95 TYR A C 1
ATOM 790 O O . TYR A 1 95 ? 4.259 -1.866 8.687 1.00 95.00 95 TYR A O 1
ATOM 798 N N . MET A 1 96 ? 2.708 -2.080 7.074 1.00 95.94 96 MET A N 1
ATOM 799 C CA . MET A 1 96 ? 2.090 -0.778 7.268 1.00 95.94 96 MET A CA 1
ATOM 800 C C . MET A 1 96 ? 0.601 -0.945 7.535 1.00 95.94 96 MET A C 1
ATOM 802 O O . MET A 1 96 ? -0.000 -1.947 7.150 1.00 95.94 96 MET A O 1
ATOM 806 N N . TYR A 1 97 ? 0.001 0.040 8.195 1.00 94.06 97 TYR A N 1
ATOM 807 C CA . TYR A 1 97 ? -1.433 0.062 8.433 1.00 94.06 97 TYR A CA 1
ATOM 808 C C . TYR A 1 97 ? -2.019 1.466 8.322 1.00 94.06 97 TYR A C 1
ATOM 810 O O . TYR A 1 97 ? -1.347 2.459 8.590 1.00 94.06 97 TYR A O 1
ATOM 818 N N . LEU A 1 98 ? -3.293 1.523 7.962 1.00 90.81 98 LEU A N 1
ATOM 819 C CA . LEU A 1 98 ? -4.123 2.713 7.924 1.00 90.81 98 LEU A CA 1
ATOM 820 C C . LEU A 1 98 ? -5.267 2.546 8.924 1.00 90.81 98 LEU A C 1
ATOM 822 O O . LEU A 1 98 ? -5.975 1.539 8.887 1.00 90.81 98 LEU A O 1
ATOM 826 N N . ASP A 1 99 ? -5.444 3.518 9.818 1.00 88.88 99 ASP A N 1
ATOM 827 C CA . ASP A 1 99 ? -6.578 3.568 10.747 1.00 88.88 99 ASP A CA 1
ATOM 828 C C . ASP A 1 99 ? -7.716 4.401 10.138 1.00 88.88 99 ASP A C 1
ATOM 830 O O . ASP A 1 99 ? -7.635 5.629 10.031 1.00 88.88 99 ASP A O 1
ATOM 834 N N . LEU A 1 100 ? -8.801 3.729 9.755 1.00 80.81 100 LEU A N 1
ATOM 835 C CA . LEU A 1 100 ? -9.964 4.357 9.130 1.00 80.81 100 LEU A CA 1
ATOM 836 C C . LEU A 1 100 ? -10.746 5.251 10.106 1.00 80.81 100 LEU A C 1
ATOM 838 O O . LEU A 1 100 ? -11.411 6.197 9.675 1.00 80.81 100 LEU A O 1
ATOM 842 N N . ASN A 1 101 ? -10.634 5.033 11.423 1.00 76.75 101 ASN A N 1
ATOM 843 C CA . ASN A 1 101 ? -11.245 5.934 12.403 1.00 76.75 101 ASN A CA 1
ATOM 844 C C . ASN A 1 101 ? -10.540 7.291 12.428 1.00 76.75 101 ASN A C 1
ATOM 846 O O . ASN A 1 101 ? -11.196 8.320 12.598 1.00 76.75 101 ASN A O 1
ATOM 850 N N . HIS A 1 102 ? -9.223 7.312 12.215 1.00 64.88 102 HIS A N 1
ATOM 851 C CA . HIS A 1 102 ? -8.458 8.554 12.146 1.00 64.88 102 HIS A CA 1
ATOM 852 C C . HIS A 1 102 ? -8.835 9.375 10.901 1.00 64.88 102 HIS A C 1
ATOM 854 O O . HIS A 1 102 ? -9.006 10.590 10.978 1.00 64.88 102 HIS A O 1
ATOM 860 N N . LEU A 1 103 ? -9.074 8.713 9.765 1.00 58.31 103 LEU A N 1
ATOM 861 C CA . LEU A 1 103 ? -9.524 9.362 8.527 1.00 58.31 103 LEU A CA 1
ATOM 862 C C . LEU A 1 103 ? -10.965 9.884 8.600 1.00 58.31 103 LEU A C 1
ATOM 864 O O . LEU A 1 103 ? -11.255 10.976 8.107 1.00 58.31 103 LEU A O 1
ATOM 868 N N . ASN A 1 104 ? -11.869 9.148 9.253 1.00 53.38 104 ASN A N 1
ATOM 869 C CA . ASN A 1 104 ? -13.241 9.603 9.491 1.00 53.38 104 ASN A CA 1
ATOM 870 C C . ASN A 1 104 ? -13.300 10.862 10.375 1.00 53.38 104 ASN A C 1
ATOM 872 O O . ASN A 1 104 ? -14.188 11.697 10.192 1.00 53.38 104 ASN A O 1
ATOM 876 N N . LEU A 1 105 ? -12.346 11.040 11.296 1.00 47.34 105 LEU A N 1
ATOM 877 C CA . LEU A 1 105 ? -12.210 12.267 12.086 1.00 47.34 105 LEU A CA 1
ATOM 878 C C . LEU A 1 105 ? -11.754 13.457 11.224 1.00 47.34 105 LEU A C 1
ATOM 880 O O . LEU A 1 105 ? -12.352 14.527 11.330 1.00 47.34 105 LEU A O 1
ATOM 884 N N . TYR A 1 106 ? -10.795 13.258 10.311 1.00 48.81 106 TYR A N 1
ATOM 885 C CA . TYR A 1 106 ? -10.374 14.290 9.351 1.00 48.81 106 TYR A CA 1
ATOM 886 C C . TYR A 1 106 ? -11.491 14.674 8.366 1.00 48.81 106 TYR A C 1
ATOM 888 O O . TYR A 1 106 ? -11.725 15.859 8.142 1.00 48.81 106 TYR A O 1
ATOM 896 N N . LYS A 1 107 ? -12.248 13.703 7.826 1.00 50.84 107 LYS A N 1
ATOM 897 C CA . LYS A 1 107 ? -13.430 13.991 6.985 1.00 50.84 107 LYS A CA 1
ATOM 898 C C . LYS A 1 107 ? -14.489 14.793 7.747 1.00 50.84 107 LYS A C 1
ATOM 900 O O . LYS A 1 107 ? -15.046 15.735 7.192 1.00 50.84 107 LYS A O 1
ATOM 905 N N . ARG A 1 108 ? -14.758 14.462 9.017 1.00 47.16 108 ARG A N 1
ATOM 906 C CA . ARG A 1 108 ? -15.703 15.220 9.859 1.00 47.16 108 ARG A CA 1
ATOM 907 C C . ARG A 1 108 ? -15.219 16.641 10.157 1.00 47.16 108 ARG A C 1
ATOM 909 O O . ARG A 1 108 ? -16.039 17.551 10.151 1.00 47.16 108 ARG A O 1
ATOM 916 N N . GLN A 1 109 ? -13.922 16.845 10.385 1.00 45.03 109 GLN A N 1
ATOM 917 C CA . GLN A 1 109 ? -13.351 18.185 10.570 1.00 45.03 109 GLN A CA 1
ATOM 918 C C . GLN A 1 109 ? -13.475 19.040 9.303 1.00 45.03 109 GLN A C 1
ATOM 920 O O . GLN A 1 109 ? -13.985 20.151 9.390 1.00 45.03 109 GLN A O 1
ATOM 925 N N . LEU A 1 110 ? -13.136 18.496 8.129 1.00 49.44 110 LEU A N 1
ATOM 926 C CA . LEU A 1 110 ? -13.270 19.205 6.849 1.00 49.44 110 LEU A CA 1
ATOM 927 C C . LEU A 1 110 ? -14.725 19.583 6.529 1.00 49.44 110 LEU A C 1
ATOM 929 O O . LEU A 1 110 ? -14.990 20.681 6.053 1.00 49.44 110 LEU A O 1
ATOM 933 N N . VAL A 1 111 ? -15.688 18.700 6.812 1.00 46.84 111 VAL A N 1
ATOM 934 C CA . VAL A 1 111 ? -17.118 19.002 6.619 1.00 46.84 111 VAL A CA 1
ATOM 935 C C . VAL A 1 111 ? -17.590 20.102 7.576 1.00 46.84 111 VAL A C 1
ATOM 937 O O . VAL A 1 111 ? -18.353 20.973 7.170 1.00 46.84 111 VAL A O 1
ATOM 940 N N . ASN A 1 112 ? -17.109 20.110 8.822 1.00 47.34 112 ASN A N 1
ATOM 941 C CA . ASN A 1 112 ? -17.436 21.172 9.772 1.00 47.34 112 ASN A CA 1
ATOM 942 C C . ASN A 1 112 ? -16.824 22.523 9.361 1.00 47.34 112 ASN A C 1
ATOM 944 O O . ASN A 1 112 ? -17.476 23.546 9.518 1.00 47.34 112 ASN A O 1
ATOM 948 N N . GLU A 1 113 ? -15.623 22.552 8.786 1.00 51.22 113 GLU A N 1
ATOM 949 C CA . GLU A 1 113 ? -15.004 23.798 8.304 1.00 51.22 113 GLU A CA 1
ATOM 950 C C . GLU A 1 113 ? -15.734 24.413 7.096 1.00 51.22 113 GLU A C 1
ATOM 952 O O . GLU A 1 113 ? -15.738 25.632 6.949 1.00 51.22 113 GLU A O 1
ATOM 957 N N . VAL A 1 114 ? -16.398 23.599 6.269 1.00 51.78 114 VAL A N 1
ATOM 958 C CA . VAL A 1 114 ? -17.176 24.060 5.100 1.00 51.78 114 VAL A CA 1
ATOM 959 C C . VAL A 1 114 ? -18.580 24.553 5.478 1.00 51.78 114 VAL A C 1
ATOM 961 O O . VAL A 1 114 ? -19.131 25.401 4.789 1.00 51.78 114 VAL A O 1
ATOM 964 N N . ILE A 1 115 ? -19.175 24.043 6.562 1.00 49.75 115 ILE A N 1
ATOM 965 C CA . ILE A 1 115 ? -20.537 24.420 6.999 1.00 49.75 115 ILE A CA 1
ATOM 966 C C . ILE A 1 115 ? -20.552 25.733 7.808 1.00 49.75 115 ILE A C 1
ATOM 968 O O . ILE A 1 115 ? -21.600 26.364 7.931 1.00 49.75 115 ILE A O 1
ATOM 972 N N . TYR A 1 116 ? -19.407 26.160 8.346 1.00 48.81 116 TYR A N 1
ATOM 973 C CA . TYR A 1 116 ? -19.272 27.393 9.135 1.00 48.81 116 TYR A CA 1
ATOM 974 C C . TYR A 1 116 ? -18.579 28.552 8.384 1.00 48.81 116 TYR A C 1
ATOM 976 O O . TYR A 1 116 ? -18.061 29.467 9.028 1.00 48.81 116 TYR A O 1
ATOM 984 N N . GLN A 1 117 ? -18.591 28.539 7.046 1.00 44.09 117 GLN A N 1
ATOM 985 C CA . GLN A 1 117 ? -18.271 29.693 6.184 1.00 44.09 117 GLN A CA 1
ATOM 986 C C . GLN A 1 117 ? -19.530 30.190 5.473 1.00 44.09 117 GLN A C 1
ATOM 988 O O . GLN A 1 117 ? -19.629 31.422 5.280 1.00 44.09 117 GLN A O 1
#

Sequence (117 aa):
MRCENIYHLDRFFIYPEYRGSGVGRQVLDTFEKNIDLFVNNNVRYIGLFPDPITEDLEYDSMESMSKEERDIAVKHLKHFYSSLGFVEMKTNSNYMYLDLNHLNLYKRQLVNEVIYQ

pLDDT: mean 78.18, std 15.24, range [44.09, 96.38]